Protein AF-A0A7R9GH38-F1 (afdb_monomer)

InterPro domains:
  IPR004269 Folate receptor [PTHR10517] (1-129)
  IPR018143 Folate receptor-like [PF03024] (1-129)

Nearest PDB structures (foldseek):
  4kn2-assembly1_A  TM=8.853E-01  e=1.208E-09  Homo sapiens
  5jka-assembly2_A  TM=9.021E-01  e=8.074E-08  Homo sapiens
  5f4e-assembly1_B  TM=9.006E-01  e=8.074E-08  Homo sapiens
  4kmx-assembly1_A  TM=8.023E-01  e=5.954E-08  Homo sapiens
  4km7-assembly2_B  TM=8.180E-01  e=2.416E-07  Homo sapiens

Structure (mmCIF, N/CA/C/O backbone):
data_AF-A0A7R9GH38-F1
#
_entry.id   AF-A0A7R9GH38-F1
#
loop_
_atom_site.group_PDB
_atom_site.id
_atom_site.type_symbol
_atom_site.label_atom_id
_atom_site.label_alt_id
_atom_site.label_comp_id
_atom_site.label_asym_id
_atom_site.label_entity_id
_atom_site.label_seq_id
_atom_site.pdbx_PD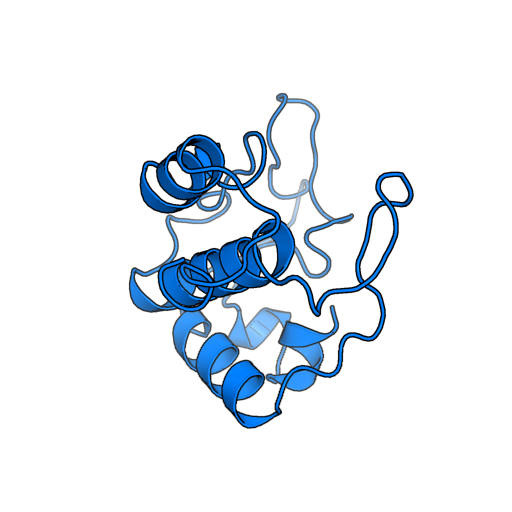B_ins_code
_atom_site.Cartn_x
_atom_site.Cartn_y
_atom_site.Cartn_z
_atom_site.occupancy
_atom_site.B_iso_or_equiv
_atom_site.auth_seq_id
_atom_site.auth_comp_id
_atom_site.auth_asym_id
_atom_site.auth_atom_id
_atom_site.pdbx_PDB_model_num
ATOM 1 N N . CYS A 1 1 ? 12.163 -2.486 -7.315 1.00 93.56 1 CYS A N 1
ATOM 2 C CA . CYS A 1 1 ? 11.589 -2.720 -8.661 1.00 93.56 1 CYS A CA 1
ATOM 3 C C . CYS A 1 1 ? 12.481 -3.566 -9.592 1.00 93.56 1 CYS A C 1
ATOM 5 O O . CYS A 1 1 ? 12.384 -3.421 -10.804 1.00 93.56 1 CYS A O 1
ATOM 7 N N . LYS A 1 2 ? 13.332 -4.480 -9.085 1.00 93.62 2 LYS A N 1
ATOM 8 C CA . LYS A 1 2 ? 14.299 -5.212 -9.937 1.00 93.62 2 LYS A CA 1
ATOM 9 C C . LYS A 1 2 ? 13.656 -6.106 -11.007 1.00 93.62 2 LYS A C 1
ATOM 11 O O . LYS A 1 2 ? 14.276 -6.330 -12.031 1.00 93.62 2 LYS A O 1
ATOM 16 N N . LEU A 1 3 ? 12.418 -6.559 -10.798 1.00 92.25 3 LEU A N 1
ATOM 17 C CA . LEU A 1 3 ? 11.681 -7.419 -11.737 1.00 92.25 3 LEU A CA 1
ATOM 18 C C . LEU A 1 3 ? 11.527 -6.830 -13.152 1.00 92.25 3 LEU A C 1
ATOM 20 O O . LEU A 1 3 ? 11.300 -7.584 -14.088 1.00 92.25 3 LEU A O 1
ATOM 24 N N . TRP A 1 4 ? 11.670 -5.511 -13.313 1.00 93.81 4 TRP A N 1
ATOM 25 C CA . TRP A 1 4 ? 11.559 -4.825 -14.605 1.00 93.81 4 TRP A CA 1
ATOM 26 C C . TRP A 1 4 ? 12.895 -4.276 -15.120 1.00 93.81 4 TRP A C 1
ATOM 28 O O . TRP A 1 4 ? 12.898 -3.507 -16.073 1.00 93.81 4 TRP A O 1
ATOM 38 N N . SER A 1 5 ? 14.038 -4.644 -14.527 1.00 92.25 5 SER A N 1
ATOM 39 C CA . SER A 1 5 ? 15.334 -4.029 -14.861 1.00 92.25 5 SER A CA 1
ATOM 40 C C . SER A 1 5 ? 15.755 -4.189 -16.323 1.00 92.25 5 SER A C 1
ATOM 42 O O . SER A 1 5 ? 16.471 -3.338 -16.835 1.00 92.25 5 SER A O 1
ATOM 44 N N . GLU A 1 6 ? 15.327 -5.261 -16.995 1.00 92.50 6 GLU A N 1
ATOM 45 C CA . GLU A 1 6 ? 15.642 -5.496 -18.412 1.00 92.50 6 GLU A CA 1
ATOM 46 C C . GLU A 1 6 ? 14.791 -4.638 -19.361 1.00 92.50 6 GLU A C 1
ATOM 48 O O . GLU A 1 6 ? 15.237 -4.290 -20.453 1.00 92.50 6 GLU A O 1
ATOM 53 N N . LYS A 1 7 ? 13.560 -4.294 -18.959 1.00 91.88 7 LYS A N 1
ATOM 54 C CA . LYS A 1 7 ? 12.612 -3.512 -19.760 1.00 91.88 7 LYS A CA 1
ATOM 55 C C . LYS A 1 7 ? 11.621 -2.798 -18.840 1.00 91.88 7 LYS A C 1
ATOM 57 O O . LYS A 1 7 ? 10.617 -3.389 -18.439 1.00 91.88 7 LYS A O 1
ATOM 62 N N . ALA A 1 8 ? 11.902 -1.531 -18.535 1.00 92.75 8 ALA A N 1
ATOM 63 C CA . ALA A 1 8 ? 11.094 -0.701 -17.643 1.00 92.75 8 ALA A CA 1
ATOM 64 C C . ALA A 1 8 ? 10.566 0.573 -18.317 1.00 92.75 8 ALA A C 1
ATOM 66 O O . ALA A 1 8 ? 11.197 1.118 -19.220 1.00 92.75 8 ALA A O 1
ATOM 67 N N . CYS A 1 9 ? 9.440 1.077 -17.809 1.00 90.56 9 CYS A N 1
ATOM 68 C CA . CYS A 1 9 ? 8.927 2.424 -18.091 1.00 90.56 9 CYS A CA 1
ATOM 69 C C . CYS A 1 9 ? 9.381 3.487 -17.070 1.00 90.56 9 CYS A C 1
ATOM 71 O O . CYS A 1 9 ? 9.226 4.678 -17.326 1.00 90.56 9 CYS A O 1
ATOM 73 N N . CYS A 1 10 ? 9.938 3.073 -15.928 1.00 89.44 10 CYS A N 1
ATOM 74 C CA . CYS A 1 10 ? 10.388 3.961 -14.854 1.00 89.44 10 CYS A CA 1
ATOM 75 C C . CYS A 1 10 ? 11.880 4.310 -14.970 1.00 89.44 10 CYS A C 1
ATOM 77 O O . CYS A 1 10 ? 12.645 3.603 -15.626 1.00 89.44 10 CYS A O 1
ATOM 79 N N . THR A 1 11 ? 12.309 5.370 -14.278 1.00 91.25 11 THR A N 1
ATOM 80 C CA . THR A 1 11 ? 13.726 5.747 -14.153 1.00 91.25 11 THR A CA 1
ATOM 81 C C . THR A 1 11 ? 14.330 5.236 -12.844 1.00 91.25 11 THR A C 1
ATOM 83 O O . THR A 1 11 ? 13.613 4.861 -11.911 1.00 91.25 11 THR A O 1
ATOM 86 N N . GLU A 1 12 ? 15.662 5.257 -12.731 1.00 92.06 12 GLU A N 1
ATOM 87 C CA . GLU A 1 12 ? 16.342 4.939 -11.469 1.00 92.06 12 GLU A CA 1
ATOM 88 C C . GLU A 1 12 ? 15.860 5.843 -10.323 1.00 92.06 12 GLU A C 1
ATOM 90 O O . GLU A 1 12 ? 15.600 5.353 -9.224 1.00 92.06 12 GLU A O 1
ATOM 95 N N . GLU A 1 13 ? 15.672 7.136 -10.587 1.00 90.25 13 GLU A N 1
ATOM 96 C CA . GLU A 1 13 ? 15.158 8.100 -9.613 1.00 90.25 13 GLU A CA 1
ATOM 97 C C . GLU A 1 13 ? 13.777 7.692 -9.088 1.00 90.25 13 GLU A C 1
ATOM 99 O O . GLU A 1 13 ? 13.590 7.606 -7.874 1.00 90.25 13 GLU A O 1
ATOM 104 N N . THR A 1 14 ? 12.848 7.317 -9.978 1.00 88.69 14 THR A N 1
ATOM 105 C CA . THR A 1 14 ? 11.539 6.778 -9.581 1.00 88.69 14 THR A CA 1
ATOM 106 C C . THR A 1 14 ? 11.696 5.570 -8.660 1.00 88.69 14 THR A C 1
ATOM 108 O O . THR A 1 14 ? 11.033 5.476 -7.628 1.00 88.69 14 THR A O 1
ATOM 111 N N . THR A 1 15 ? 12.608 4.647 -8.984 1.00 91.25 15 THR A N 1
ATOM 112 C CA . THR A 1 15 ? 12.826 3.476 -8.126 1.00 91.25 15 THR A CA 1
ATOM 113 C C . THR A 1 15 ? 13.422 3.839 -6.767 1.00 91.25 15 THR A C 1
ATOM 115 O O . THR A 1 15 ? 13.026 3.229 -5.774 1.00 91.25 15 THR A O 1
ATOM 118 N N . ARG A 1 16 ? 14.322 4.828 -6.686 1.00 91.62 16 ARG A N 1
ATOM 119 C CA . ARG A 1 16 ? 14.882 5.305 -5.412 1.00 91.62 16 ARG A CA 1
ATOM 120 C C . ARG A 1 16 ? 13.792 5.915 -4.531 1.00 91.62 16 ARG A C 1
ATOM 122 O O . ARG A 1 16 ? 13.731 5.557 -3.360 1.00 91.62 16 ARG A O 1
ATOM 129 N N . LEU A 1 17 ? 12.898 6.729 -5.101 1.00 89.50 17 LEU A N 1
ATOM 130 C CA . LEU A 1 17 ? 11.762 7.328 -4.384 1.00 89.50 17 LEU A CA 1
ATOM 131 C C . LEU A 1 17 ? 10.807 6.273 -3.804 1.00 89.50 17 LEU A C 1
ATOM 133 O O . LEU A 1 17 ? 10.421 6.3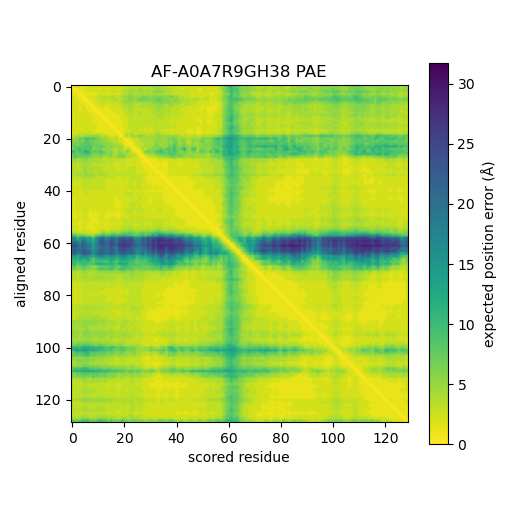66 -2.646 1.00 89.50 17 LEU A O 1
ATOM 137 N N . ILE A 1 18 ? 10.492 5.214 -4.560 1.00 90.31 18 ILE A N 1
ATOM 138 C CA . ILE A 1 18 ? 9.616 4.125 -4.079 1.00 90.31 18 ILE A CA 1
ATOM 139 C C . ILE A 1 18 ? 10.210 3.394 -2.853 1.00 90.31 18 ILE A C 1
ATOM 141 O O . ILE A 1 18 ? 9.473 2.857 -2.023 1.00 90.31 18 ILE A O 1
ATOM 145 N N . HIS A 1 19 ? 11.542 3.330 -2.729 1.00 90.69 19 HIS A N 1
ATOM 146 C CA . HIS A 1 19 ? 12.213 2.542 -1.682 1.00 90.69 19 HIS A CA 1
ATOM 147 C C . HIS A 1 19 ? 12.817 3.381 -0.551 1.00 90.69 19 HIS A C 1
ATOM 149 O O . HIS A 1 19 ? 13.256 2.780 0.429 1.00 90.69 19 HIS A O 1
ATOM 155 N N . SER A 1 20 ? 12.856 4.713 -0.659 1.00 87.56 20 SER A N 1
ATOM 156 C CA . SER A 1 20 ? 13.427 5.587 0.370 1.00 87.56 20 SER A CA 1
ATOM 157 C C . SER A 1 20 ? 12.479 5.744 1.560 1.00 87.56 20 SER A C 1
ATOM 159 O O . SER A 1 20 ? 12.700 5.148 2.612 1.00 87.56 20 SER A O 1
ATOM 161 N N . ASP A 1 21 ? 11.401 6.498 1.371 1.00 81.81 21 ASP A N 1
ATOM 162 C CA . ASP A 1 21 ? 10.418 6.849 2.392 1.00 81.81 21 ASP A CA 1
ATOM 163 C C . ASP A 1 21 ? 9.012 6.513 1.867 1.00 81.81 21 ASP A C 1
ATOM 165 O O . ASP A 1 21 ? 8.694 6.887 0.734 1.00 81.81 21 ASP A O 1
ATOM 169 N N . PRO A 1 22 ? 8.164 5.799 2.636 1.00 81.06 22 PRO A N 1
ATOM 170 C CA . PRO A 1 22 ? 6.764 5.588 2.276 1.00 81.06 22 PRO A CA 1
ATOM 171 C C . PRO A 1 22 ? 6.029 6.857 1.822 1.00 81.06 22 PRO A C 1
ATOM 173 O O . PRO A 1 22 ? 5.273 6.781 0.857 1.00 81.06 22 PRO A O 1
ATOM 176 N N . GLU A 1 23 ? 6.278 8.013 2.443 1.00 78.31 23 GLU A N 1
ATOM 177 C CA . GLU A 1 23 ? 5.618 9.275 2.068 1.00 78.31 23 GLU A CA 1
ATOM 178 C C . GLU A 1 23 ? 6.038 9.771 0.673 1.00 78.31 23 GLU A C 1
ATOM 180 O O . GLU A 1 23 ? 5.258 10.396 -0.048 1.00 78.31 23 GLU A O 1
ATOM 185 N N . LEU A 1 24 ? 7.255 9.437 0.237 1.00 75.75 24 LEU A N 1
ATOM 186 C CA . LEU A 1 24 ? 7.788 9.814 -1.076 1.00 75.75 24 LEU A CA 1
ATOM 187 C C . LEU A 1 24 ? 7.358 8.865 -2.201 1.00 75.75 24 LEU A C 1
ATOM 189 O O . LEU A 1 24 ? 7.486 9.215 -3.375 1.00 75.75 24 LEU A O 1
ATOM 193 N N . MET A 1 25 ? 6.830 7.683 -1.870 1.00 79.19 25 MET A N 1
ATOM 194 C CA . MET A 1 25 ? 6.428 6.675 -2.854 1.00 79.19 25 MET A CA 1
ATOM 195 C C . MET A 1 25 ? 5.294 7.163 -3.770 1.00 79.19 25 MET A C 1
ATOM 197 O O . MET A 1 25 ? 5.241 6.766 -4.933 1.00 79.19 25 MET A O 1
ATOM 201 N N . VAL A 1 26 ? 4.397 8.017 -3.256 1.00 77.44 26 VAL A N 1
ATOM 202 C CA . VAL A 1 26 ? 3.154 8.433 -3.937 1.00 77.44 26 VAL A CA 1
ATOM 203 C C . VAL A 1 26 ? 2.892 9.925 -3.748 1.00 77.44 26 VAL A C 1
ATOM 205 O O . VAL A 1 26 ? 1.861 10.329 -3.221 1.00 77.44 26 VAL A O 1
ATOM 208 N N . TYR A 1 27 ? 3.847 10.763 -4.150 1.00 76.88 27 TYR A N 1
ATOM 209 C CA . TYR A 1 27 ? 3.675 12.224 -4.159 1.00 76.88 27 TYR A CA 1
ATOM 210 C C . TYR A 1 27 ? 3.171 12.813 -2.822 1.00 76.88 27 TYR A C 1
ATOM 212 O O . TYR A 1 27 ? 2.305 13.684 -2.820 1.00 76.88 27 TYR A O 1
ATOM 220 N N . GLY A 1 28 ? 3.699 12.347 -1.684 1.00 80.38 28 GLY A N 1
ATOM 221 C CA . GLY A 1 28 ? 3.326 12.860 -0.359 1.00 80.38 28 GLY A CA 1
ATOM 222 C C . GLY A 1 28 ? 2.158 12.134 0.314 1.00 80.38 28 GLY A C 1
ATOM 223 O O . GLY A 1 28 ? 1.638 12.627 1.314 1.00 80.38 28 GLY A O 1
ATOM 224 N N . PHE A 1 29 ? 1.731 10.975 -0.201 1.00 88.94 29 PHE A N 1
ATOM 225 C CA . PHE A 1 29 ? 0.725 10.153 0.472 1.00 88.94 29 PHE A CA 1
ATOM 226 C C . PHE A 1 29 ? 1.247 9.605 1.808 1.00 88.94 29 PHE A C 1
ATOM 228 O O . PHE A 1 29 ? 2.226 8.865 1.879 1.00 88.94 29 PHE A O 1
ATOM 235 N N . ASN A 1 30 ? 0.534 9.912 2.880 1.00 92.00 30 ASN A N 1
ATOM 236 C CA . ASN A 1 30 ? 0.784 9.464 4.232 1.00 92.00 30 ASN A CA 1
ATOM 237 C C . ASN A 1 30 ? 0.270 8.028 4.457 1.00 92.00 30 ASN A C 1
ATOM 239 O O . ASN A 1 30 ? -0.907 7.785 4.751 1.00 92.00 30 ASN A O 1
ATOM 243 N N . PHE A 1 31 ? 1.187 7.060 4.399 1.00 93.44 31 PHE A N 1
ATOM 244 C CA . PHE A 1 31 ? 0.930 5.665 4.790 1.00 93.44 31 PHE A CA 1
ATOM 245 C C . PHE A 1 31 ? 0.818 5.462 6.308 1.00 93.44 31 PHE A C 1
ATOM 247 O O . PHE A 1 31 ? 0.491 4.369 6.753 1.00 93.44 31 PHE A O 1
ATOM 254 N N . SER A 1 32 ? 1.059 6.503 7.104 1.00 94.31 32 SER A N 1
ATOM 255 C CA . SER A 1 32 ? 0.946 6.492 8.565 1.00 94.31 32 SER A CA 1
ATOM 256 C C . SER A 1 32 ? -0.293 7.248 9.065 1.00 94.31 32 SER A C 1
ATOM 258 O O . SER A 1 32 ? -0.301 7.716 10.200 1.00 94.31 32 SER A O 1
ATOM 260 N N . HIS A 1 33 ? -1.340 7.392 8.241 1.00 94.81 33 HIS A N 1
ATOM 261 C CA . HIS A 1 33 ? -2.560 8.151 8.570 1.00 94.81 33 HIS A CA 1
ATOM 262 C C . HIS A 1 33 ? -3.274 7.669 9.846 1.00 94.81 33 HIS A C 1
ATOM 264 O O . HIS A 1 33 ? -3.842 8.492 10.554 1.00 94.81 33 HIS A O 1
ATOM 270 N N . CYS A 1 34 ? -3.194 6.373 10.168 1.00 96.88 34 CYS A N 1
ATOM 271 C CA . CYS A 1 34 ? -3.618 5.814 11.460 1.00 96.88 34 CYS A CA 1
ATOM 272 C C . CYS A 1 34 ? -2.422 5.430 12.342 1.00 96.88 34 CYS A C 1
ATOM 274 O O . CYS A 1 34 ? -2.348 5.761 13.524 1.00 96.88 34 CYS A O 1
ATOM 276 N N . LYS A 1 35 ? -1.486 4.685 11.753 1.00 95.75 35 LYS A N 1
ATOM 277 C CA . LYS A 1 35 ? -0.233 4.211 12.344 1.00 95.75 35 LYS A CA 1
ATOM 278 C C . LYS A 1 35 ? 0.687 3.799 11.190 1.00 95.75 35 LYS A C 1
ATOM 280 O O . LYS A 1 35 ? 0.158 3.393 10.155 1.00 95.75 35 LYS A O 1
ATOM 285 N N . PRO A 1 36 ? 2.023 3.851 11.333 1.00 95.88 36 PRO A N 1
ATOM 286 C CA . PRO A 1 36 ? 2.908 3.289 10.320 1.00 95.88 36 PRO A CA 1
ATOM 287 C C . PRO A 1 36 ? 2.546 1.834 10.000 1.00 95.88 36 PRO A C 1
ATOM 289 O O . PRO A 1 36 ? 2.459 1.009 10.914 1.00 95.88 36 PRO A O 1
ATOM 292 N N . LEU A 1 37 ? 2.344 1.534 8.713 1.00 96.12 37 LEU A N 1
ATOM 293 C CA . LEU A 1 37 ? 2.075 0.174 8.244 1.00 96.12 37 LEU A CA 1
ATOM 294 C C . LEU A 1 37 ? 3.217 -0.773 8.617 1.00 96.12 37 LEU A C 1
ATOM 296 O O . LEU A 1 37 ? 4.395 -0.395 8.624 1.00 96.12 37 LEU A O 1
ATOM 300 N N . SER A 1 38 ? 2.879 -2.038 8.862 1.00 97.75 38 SER A N 1
ATOM 301 C CA . SER A 1 38 ? 3.877 -3.064 9.119 1.00 97.75 38 SER A CA 1
ATOM 302 C C . SER A 1 38 ? 4.851 -3.208 7.938 1.00 97.75 38 SER A C 1
ATOM 304 O O . SER A 1 38 ? 4.487 -3.002 6.770 1.00 97.75 38 SER A O 1
ATOM 306 N N . PRO A 1 39 ? 6.094 -3.667 8.189 1.00 96.38 39 PRO A N 1
ATOM 307 C CA . PRO A 1 39 ? 7.045 -3.945 7.119 1.00 96.38 39 PRO A CA 1
ATOM 308 C C . PRO A 1 39 ? 6.527 -4.954 6.091 1.00 96.38 39 PRO A C 1
ATOM 310 O O . PRO A 1 39 ? 7.008 -4.956 4.962 1.00 96.38 39 PRO A O 1
ATOM 313 N N . GLN A 1 40 ? 5.603 -5.844 6.472 1.00 97.50 40 GLN A N 1
ATOM 314 C CA . GLN A 1 40 ? 5.032 -6.830 5.555 1.00 97.50 40 GLN A CA 1
ATOM 315 C C . GLN A 1 40 ? 4.034 -6.172 4.610 1.00 97.50 40 GLN A C 1
ATOM 317 O O . GLN A 1 40 ? 4.165 -6.333 3.400 1.00 97.50 40 GLN A O 1
ATOM 322 N N . CYS A 1 41 ? 3.124 -5.362 5.146 1.00 97.56 41 CYS A N 1
ATOM 323 C CA . CYS A 1 41 ? 2.127 -4.649 4.364 1.00 97.56 41 CYS A CA 1
ATOM 324 C C . CYS A 1 41 ? 2.746 -3.638 3.389 1.00 97.56 41 CYS A C 1
ATOM 326 O O . CYS A 1 41 ? 2.494 -3.702 2.185 1.00 97.56 41 CYS A O 1
ATOM 328 N N . ILE A 1 42 ? 3.641 -2.759 3.863 1.00 95.31 42 ILE A N 1
ATOM 329 C CA . ILE A 1 42 ? 4.221 -1.701 3.013 1.00 95.31 42 ILE A CA 1
ATOM 330 C C . ILE A 1 42 ? 5.045 -2.258 1.841 1.00 95.31 42 ILE A C 1
ATOM 332 O O . ILE A 1 42 ? 5.175 -1.615 0.800 1.00 95.31 42 ILE A O 1
ATOM 336 N N . ARG A 1 43 ? 5.593 -3.476 1.964 1.00 95.31 43 ARG A N 1
ATOM 337 C CA . ARG A 1 43 ? 6.289 -4.140 0.850 1.00 95.31 43 ARG A CA 1
ATOM 338 C C . ARG A 1 43 ? 5.361 -4.444 -0.320 1.00 95.31 43 ARG A C 1
ATOM 340 O O . ARG A 1 43 ? 5.814 -4.345 -1.457 1.00 95.31 43 ARG A O 1
ATOM 347 N N . HIS A 1 44 ? 4.101 -4.789 -0.063 1.00 95.88 44 HIS A N 1
ATOM 348 C CA . HIS A 1 44 ? 3.135 -5.042 -1.129 1.00 95.88 44 HIS A CA 1
ATOM 349 C C . HIS A 1 44 ? 2.748 -3.753 -1.854 1.00 95.88 44 HIS A C 1
ATOM 351 O O . HIS A 1 44 ? 2.806 -3.733 -3.080 1.00 95.88 44 HIS A O 1
ATOM 357 N N . PHE A 1 45 ? 2.502 -2.660 -1.123 1.00 93.44 45 PHE A N 1
ATOM 358 C CA . PHE A 1 45 ? 2.304 -1.343 -1.739 1.00 93.44 45 PHE A CA 1
ATOM 359 C C . PHE A 1 45 ? 3.511 -0.945 -2.602 1.00 93.44 45 PHE A C 1
ATOM 361 O O . PHE A 1 45 ? 3.354 -0.604 -3.767 1.00 93.44 45 PHE A O 1
ATOM 368 N N . ARG A 1 46 ? 4.749 -1.092 -2.106 1.00 93.44 46 ARG A N 1
ATOM 369 C CA . ARG A 1 46 ? 5.955 -0.833 -2.923 1.00 93.44 46 ARG A CA 1
ATOM 370 C C . ARG A 1 46 ? 6.012 -1.674 -4.194 1.00 93.44 46 ARG A C 1
ATOM 372 O O . ARG A 1 46 ? 6.433 -1.185 -5.240 1.00 93.44 46 ARG A O 1
ATOM 379 N N . GLN A 1 47 ? 5.629 -2.943 -4.103 1.00 92.75 47 GLN A N 1
ATOM 380 C CA . GLN A 1 47 ? 5.615 -3.848 -5.245 1.00 92.75 47 GLN A CA 1
ATOM 381 C C . GLN A 1 47 ? 4.563 -3.428 -6.281 1.00 92.75 47 GLN A C 1
ATOM 383 O O . GLN A 1 47 ? 4.864 -3.436 -7.475 1.00 92.75 47 GLN A O 1
ATOM 388 N N . GLU A 1 48 ? 3.379 -3.011 -5.834 1.00 90.06 48 GLU A N 1
ATOM 389 C CA . GLU A 1 48 ? 2.343 -2.430 -6.687 1.00 90.06 48 GLU A CA 1
ATOM 390 C C . GLU A 1 48 ? 2.831 -1.138 -7.356 1.00 90.06 48 GLU A C 1
ATOM 392 O O . GLU A 1 48 ? 2.749 -1.018 -8.576 1.00 90.06 48 GLU A O 1
ATOM 397 N N . PHE A 1 49 ? 3.437 -0.216 -6.604 1.00 88.75 49 PHE A N 1
ATOM 398 C CA . PHE A 1 49 ? 3.999 1.018 -7.162 1.00 88.75 49 PHE A CA 1
ATOM 399 C C . PHE A 1 49 ? 5.095 0.748 -8.190 1.00 88.75 49 PHE A C 1
ATOM 401 O O . PHE A 1 49 ? 5.148 1.398 -9.233 1.00 88.75 49 PHE A O 1
ATOM 408 N N . CYS A 1 50 ? 5.947 -0.249 -7.952 1.00 90.81 50 CYS A N 1
ATOM 409 C CA . CYS A 1 50 ? 6.900 -0.688 -8.960 1.00 90.81 50 CYS A CA 1
ATOM 410 C C . CYS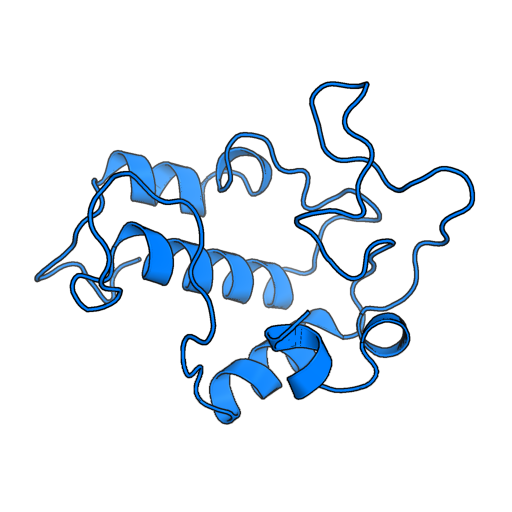 A 1 50 ? 6.215 -1.262 -10.206 1.00 90.81 50 CYS A C 1
ATOM 412 O O . CYS A 1 50 ? 6.672 -0.983 -11.311 1.00 90.81 50 CYS A O 1
ATOM 414 N N . PHE A 1 51 ? 5.149 -2.054 -10.056 1.00 90.06 51 PHE A N 1
ATOM 415 C CA . PHE A 1 51 ? 4.385 -2.555 -11.199 1.00 90.06 51 PHE A CA 1
ATOM 416 C C . PHE A 1 51 ? 3.782 -1.392 -11.991 1.00 90.06 51 PHE A C 1
ATOM 418 O O . PHE A 1 51 ? 3.979 -1.329 -13.201 1.00 90.06 51 PHE A O 1
ATOM 425 N N . PHE A 1 52 ? 3.148 -0.440 -11.305 1.00 84.62 52 PHE A N 1
ATOM 426 C CA . PHE A 1 52 ? 2.550 0.748 -11.908 1.00 84.62 52 PHE A CA 1
ATOM 427 C C . PHE A 1 52 ? 3.577 1.578 -12.681 1.00 84.62 52 PHE A C 1
ATOM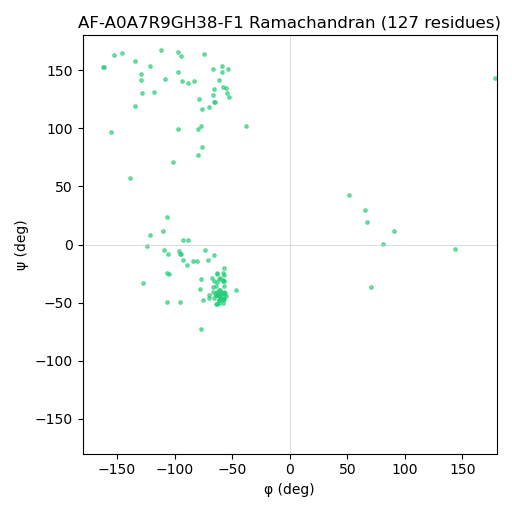 429 O O . PHE A 1 52 ? 3.356 1.934 -13.835 1.00 84.62 52 PHE A O 1
ATOM 436 N N . ALA A 1 53 ? 4.707 1.889 -12.046 1.00 86.69 53 ALA A N 1
ATOM 437 C CA . ALA A 1 53 ? 5.696 2.790 -12.617 1.00 86.69 53 ALA A CA 1
ATOM 438 C C . ALA A 1 53 ? 6.562 2.115 -13.687 1.00 86.69 53 ALA A C 1
ATOM 440 O O . ALA A 1 53 ? 6.952 2.753 -14.663 1.00 86.69 53 ALA A O 1
ATOM 441 N N . CYS A 1 54 ? 6.925 0.845 -13.487 1.00 90.62 54 CYS A N 1
ATOM 442 C CA . CYS A 1 54 ? 7.976 0.200 -14.266 1.00 90.62 54 CYS A CA 1
ATOM 443 C C . CYS A 1 54 ? 7.463 -0.810 -15.292 1.00 90.62 54 CYS A C 1
ATOM 445 O O . CYS A 1 54 ? 8.183 -1.062 -16.253 1.00 90.62 54 CYS A O 1
ATOM 447 N N . SER A 1 55 ? 6.279 -1.405 -15.123 1.00 89.94 55 SER A N 1
ATOM 448 C CA . SER A 1 55 ? 5.834 -2.485 -16.008 1.00 89.94 55 SER A CA 1
ATOM 449 C C . SER A 1 55 ? 5.497 -1.973 -17.413 1.00 89.94 55 SER A C 1
ATOM 451 O O . SER A 1 55 ? 4.529 -1.233 -17.567 1.00 89.94 55 SER A O 1
ATOM 453 N N . PRO A 1 56 ? 6.191 -2.435 -18.472 1.00 87.56 56 PRO A N 1
ATOM 454 C CA . PRO A 1 56 ? 5.848 -2.074 -19.849 1.00 87.56 56 PRO A CA 1
ATOM 455 C C . PRO A 1 56 ? 4.540 -2.726 -20.321 1.00 87.56 56 PRO A C 1
ATOM 457 O O . PRO A 1 56 ? 3.999 -2.348 -21.357 1.00 87.56 56 PRO A O 1
ATOM 460 N N . ASN A 1 57 ? 4.047 -3.719 -19.572 1.00 83.69 57 ASN A N 1
ATOM 461 C CA . ASN A 1 57 ? 2.813 -4.449 -19.858 1.00 83.69 57 ASN A CA 1
ATOM 462 C C . ASN A 1 57 ? 1.608 -3.880 -19.097 1.00 83.69 57 ASN A C 1
ATOM 464 O O . ASN A 1 57 ? 0.479 -4.290 -19.352 1.00 83.69 57 ASN A O 1
ATOM 468 N N . ALA A 1 58 ? 1.827 -2.948 -18.166 1.00 73.94 58 ALA A N 1
ATOM 469 C CA . ALA A 1 58 ? 0.752 -2.184 -17.554 1.00 73.94 58 ALA A CA 1
ATOM 470 C C . ALA A 1 58 ? 0.353 -1.066 -18.536 1.00 73.94 58 ALA A C 1
ATOM 472 O O . ALA A 1 58 ? 0.794 0.074 -18.441 1.00 73.94 58 ALA A O 1
ATOM 473 N N . SER A 1 59 ? -0.392 -1.414 -19.585 1.00 53.16 59 SER A N 1
ATOM 474 C CA . SER A 1 59 ? -0.680 -0.497 -20.692 1.00 53.16 59 SER A CA 1
ATOM 475 C C . SER A 1 59 ? -1.741 0.557 -20.337 1.00 53.16 59 SER A C 1
ATOM 477 O O . SER A 1 59 ? -2.903 0.193 -20.176 1.00 53.16 59 SER A O 1
ATOM 479 N N . TYR A 1 60 ? -1.382 1.850 -20.340 1.00 52.41 60 TYR A N 1
ATOM 480 C CA . TYR A 1 60 ? -2.142 2.918 -21.027 1.00 52.41 60 TYR A CA 1
ATOM 481 C C . TYR A 1 60 ? -1.263 4.176 -21.256 1.00 52.41 60 TYR A C 1
ATOM 483 O O . TYR A 1 60 ? -0.306 4.381 -20.508 1.00 52.41 60 TYR A O 1
ATOM 491 N N . PRO A 1 61 ? -1.526 5.010 -22.289 1.00 42.56 61 PRO A N 1
ATOM 492 C CA . PRO A 1 61 ? -0.711 6.166 -22.639 1.00 42.56 61 PRO A CA 1
ATOM 493 C C . PRO A 1 61 ? -0.676 7.175 -21.498 1.00 42.56 61 PRO A C 1
ATOM 495 O O . PRO A 1 61 ? -1.693 7.444 -20.856 1.00 42.56 61 PRO A O 1
ATOM 498 N N . LEU A 1 62 ? 0.502 7.767 -21.320 1.00 41.81 62 LEU A N 1
ATOM 499 C CA . LEU A 1 62 ? 0.748 8.979 -20.547 1.00 41.81 62 LEU A CA 1
ATOM 500 C C . LEU A 1 62 ? -0.411 9.977 -20.749 1.00 41.81 62 LEU A C 1
ATOM 502 O O . LEU A 1 62 ? -0.498 10.613 -21.797 1.00 41.81 62 LEU A O 1
ATOM 506 N N . GLY A 1 63 ? -1.325 10.083 -19.775 1.00 47.75 63 GLY A N 1
ATOM 507 C CA . GLY A 1 63 ? -2.333 11.150 -19.765 1.00 47.75 63 GLY A CA 1
ATOM 508 C C . GLY A 1 63 ? -3.745 10.845 -19.253 1.00 47.75 63 GLY A C 1
ATOM 509 O O . GLY A 1 63 ? -4.534 11.784 -19.196 1.00 47.75 63 GLY A O 1
ATOM 510 N N . ARG A 1 64 ? -4.125 9.610 -18.875 1.00 48.59 64 ARG A N 1
ATOM 511 C CA . ARG A 1 64 ? -5.406 9.367 -18.160 1.00 48.59 64 ARG A CA 1
ATOM 512 C C . ARG A 1 64 ? -5.220 8.419 -16.973 1.00 48.59 64 ARG A C 1
ATOM 514 O O . ARG A 1 64 ? -4.758 7.295 -17.116 1.00 48.59 64 ARG A O 1
ATOM 521 N N . HIS A 1 65 ? -5.528 8.946 -15.791 1.00 59.09 65 HIS A N 1
ATOM 522 C CA . HIS A 1 65 ? -4.853 8.656 -14.524 1.00 59.09 65 HIS A CA 1
ATOM 523 C C . HIS A 1 65 ? -5.606 7.670 -13.624 1.00 59.09 65 HIS A C 1
ATOM 525 O O . HIS A 1 65 ? -6.155 8.096 -12.606 1.00 59.09 65 HIS A O 1
ATOM 531 N N . ARG A 1 66 ? -5.655 6.384 -13.999 1.00 62.09 66 ARG A N 1
ATOM 532 C CA . ARG A 1 66 ? -5.905 5.245 -13.088 1.00 62.09 66 ARG A CA 1
ATOM 533 C C . ARG A 1 66 ? -5.933 3.926 -13.860 1.00 62.09 66 ARG A C 1
ATOM 535 O O . ARG A 1 66 ? -6.463 3.864 -14.968 1.00 62.09 66 ARG A O 1
ATOM 542 N N . PHE A 1 67 ? -5.407 2.868 -13.251 1.00 66.00 67 PHE A N 1
ATOM 543 C CA . PHE A 1 67 ? -5.693 1.511 -13.699 1.00 66.00 67 PHE A CA 1
ATOM 544 C C . PHE A 1 67 ? -7.067 1.101 -13.175 1.00 66.00 67 PHE A C 1
ATOM 546 O O . PHE A 1 67 ? -7.321 1.163 -11.977 1.00 66.00 67 PHE A O 1
ATOM 553 N N . HIS A 1 68 ? -7.949 0.681 -14.075 1.00 66.38 68 HIS A N 1
ATOM 554 C CA . HIS A 1 68 ? -9.248 0.120 -13.725 1.00 66.38 68 HIS A CA 1
ATOM 555 C C . HIS A 1 68 ? -9.314 -1.320 -14.222 1.00 66.38 68 HIS A C 1
ATOM 557 O O . HIS A 1 68 ? -8.984 -1.587 -15.376 1.00 66.38 68 HIS A O 1
ATOM 563 N N . GLY A 1 69 ? -9.740 -2.240 -13.353 1.00 70.44 69 GLY A N 1
ATOM 564 C CA . GLY A 1 69 ? -9.941 -3.642 -13.722 1.00 70.44 69 GLY A CA 1
ATOM 565 C C . GLY A 1 69 ? -8.660 -4.388 -14.106 1.00 70.44 69 GLY A C 1
ATOM 566 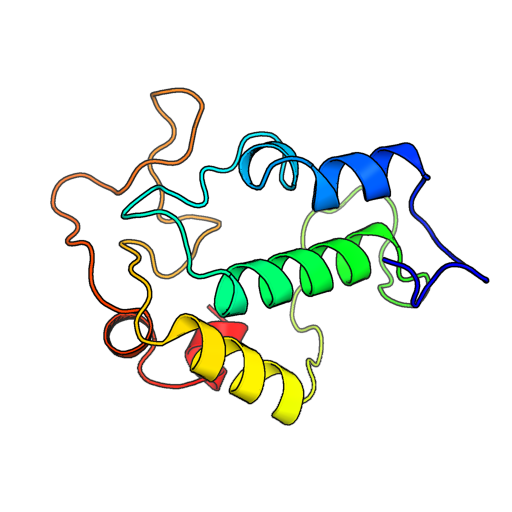O O . GLY A 1 69 ? -8.722 -5.300 -14.928 1.00 70.44 69 GLY A O 1
ATOM 567 N N . VAL A 1 70 ? -7.502 -4.014 -13.545 1.00 79.50 70 VAL A N 1
ATOM 568 C CA . VAL A 1 70 ? -6.270 -4.795 -13.734 1.00 79.50 70 VAL A CA 1
ATOM 569 C C . VAL A 1 70 ? -6.458 -6.162 -13.072 1.00 79.50 70 VAL A C 1
ATOM 571 O O . VAL A 1 70 ? -6.742 -6.215 -11.874 1.00 79.50 70 VAL A O 1
ATOM 574 N N . PRO A 1 71 ? -6.309 -7.271 -13.818 1.00 83.44 71 PRO A N 1
ATOM 575 C CA . PRO A 1 71 ? -6.526 -8.603 -13.277 1.00 83.44 71 PRO A CA 1
ATOM 576 C C . PRO A 1 71 ? -5.334 -9.017 -12.408 1.00 83.44 71 PRO A C 1
ATOM 578 O O . PRO A 1 71 ? -4.419 -9.703 -12.864 1.00 83.44 71 PRO A O 1
ATOM 581 N N . LEU A 1 72 ? -5.336 -8.590 -11.144 1.00 89.44 72 LEU A N 1
ATOM 582 C CA . LEU A 1 72 ? -4.383 -9.067 -10.148 1.00 89.44 72 LEU A CA 1
ATOM 583 C C . LEU A 1 72 ? -4.625 -10.558 -9.886 1.00 89.44 72 LEU A C 1
ATOM 585 O O . LEU A 1 72 ? -5.759 -10.997 -9.679 1.00 89.44 72 LEU A O 1
ATOM 589 N N . CYS A 1 73 ? -3.555 -11.350 -9.861 1.00 94.00 73 CYS A N 1
ATOM 590 C CA . CYS A 1 73 ? -3.660 -12.760 -9.517 1.00 94.00 73 CYS A CA 1
ATOM 591 C C . CYS A 1 73 ? -4.274 -12.918 -8.118 1.00 94.00 73 CYS A C 1
ATOM 593 O O . CYS A 1 73 ? -3.857 -12.272 -7.155 1.00 94.00 73 CYS A O 1
ATOM 595 N N . ALA A 1 74 ? -5.224 -13.845 -7.971 1.00 95.38 74 ALA A N 1
ATOM 596 C CA . ALA A 1 74 ? -5.910 -14.064 -6.696 1.00 95.38 74 ALA A CA 1
ATOM 597 C C . ALA A 1 74 ? -4.947 -14.411 -5.542 1.00 95.38 74 ALA A C 1
ATOM 599 O O . ALA A 1 74 ? -5.226 -14.085 -4.389 1.00 95.38 74 ALA A O 1
ATOM 600 N N . GLY A 1 75 ? -3.822 -15.073 -5.840 1.00 97.38 75 GLY A N 1
ATOM 601 C CA . GLY A 1 75 ? -2.769 -15.363 -4.864 1.00 97.38 75 GLY A CA 1
ATOM 602 C C . GLY A 1 75 ? -2.077 -14.101 -4.346 1.00 97.38 75 GLY A C 1
ATOM 603 O O . GLY A 1 75 ? -1.951 -13.944 -3.134 1.00 97.38 75 GLY A O 1
ATOM 604 N N . ASP A 1 76 ? -1.718 -13.180 -5.242 1.00 96.25 76 ASP A N 1
ATOM 605 C CA . ASP A 1 76 ? -1.067 -11.913 -4.887 1.00 96.25 76 ASP A CA 1
ATOM 606 C C . ASP A 1 76 ? -1.995 -11.037 -4.041 1.00 96.25 76 ASP A C 1
ATOM 608 O O . ASP A 1 76 ? -1.589 -10.516 -3.002 1.00 96.25 76 ASP A O 1
ATOM 612 N N . CYS A 1 77 ? -3.270 -10.960 -4.429 1.00 96.94 77 CYS A N 1
ATOM 613 C CA . CYS A 1 77 ? -4.289 -10.230 -3.683 1.00 96.94 77 CYS A CA 1
ATOM 614 C C . CYS A 1 77 ? -4.484 -10.783 -2.256 1.00 96.94 77 CYS A C 1
ATOM 616 O O . CYS A 1 77 ? -4.499 -10.037 -1.275 1.00 96.94 77 CYS A O 1
ATOM 618 N N . LYS A 1 78 ? -4.573 -12.113 -2.111 1.00 98.38 78 LYS A N 1
ATOM 619 C CA . LYS A 1 78 ? -4.682 -12.765 -0.795 1.00 98.38 78 LYS A CA 1
ATOM 620 C C . LYS A 1 78 ? -3.439 -12.546 0.061 1.00 98.38 78 LYS A C 1
ATOM 622 O O . LYS A 1 78 ? -3.580 -12.297 1.255 1.00 98.38 78 LYS A O 1
ATOM 627 N N . ALA A 1 79 ? -2.249 -12.644 -0.530 1.00 98.44 79 ALA A N 1
ATOM 628 C CA . ALA A 1 79 ? -0.993 -12.426 0.179 1.00 98.44 79 ALA A CA 1
ATOM 629 C C . ALA A 1 79 ? -0.899 -10.991 0.710 1.00 98.44 79 ALA A C 1
ATOM 631 O O . ALA A 1 79 ? -0.554 -10.792 1.874 1.00 98.44 79 ALA A O 1
ATOM 632 N N . TRP A 1 80 ? -1.284 -10.012 -0.110 1.00 98.19 80 TRP A N 1
ATOM 633 C CA . TRP A 1 80 ? -1.301 -8.612 0.289 1.00 98.19 80 TRP A CA 1
ATOM 634 C C . TRP A 1 80 ? -2.299 -8.353 1.423 1.00 98.19 80 TRP A C 1
ATOM 636 O O . TRP A 1 80 ? -1.908 -7.846 2.475 1.00 98.19 80 TRP A O 1
ATOM 646 N N . PHE A 1 81 ? -3.552 -8.791 1.276 1.00 98.44 81 PHE A N 1
ATOM 647 C CA . PHE A 1 81 ? -4.554 -8.644 2.334 1.00 98.44 81 PHE A CA 1
ATOM 648 C C . PHE A 1 81 ? -4.121 -9.317 3.645 1.00 98.44 81 PHE A C 1
ATOM 650 O O . PHE A 1 81 ? -4.262 -8.741 4.720 1.00 98.44 81 PHE A O 1
ATOM 657 N N . HIS A 1 82 ? -3.540 -10.517 3.567 1.00 98.50 82 HIS A N 1
ATOM 658 C CA . HIS A 1 82 ? -3.013 -11.212 4.738 1.00 98.50 82 HIS A CA 1
ATOM 659 C C . HIS A 1 82 ? -1.887 -10.419 5.418 1.00 98.50 82 HIS A C 1
ATOM 661 O O . HIS A 1 82 ? -1.876 -10.305 6.641 1.00 98.50 82 HIS A O 1
ATOM 667 N N . ALA A 1 83 ? -0.958 -9.854 4.642 1.00 98.56 83 ALA A N 1
ATOM 668 C CA . ALA A 1 83 ? 0.160 -9.073 5.166 1.00 98.56 83 ALA A CA 1
ATOM 669 C C . ALA A 1 83 ? -0.277 -7.770 5.856 1.00 98.56 83 ALA A C 1
ATOM 671 O O . ALA A 1 83 ? 0.392 -7.343 6.794 1.00 98.56 83 ALA A O 1
ATOM 672 N N . CYS A 1 84 ? -1.376 -7.157 5.405 1.00 98.44 84 CYS A N 1
ATOM 673 C CA . CYS A 1 84 ? -1.919 -5.913 5.960 1.00 98.44 84 CYS A CA 1
ATOM 674 C C . CYS A 1 84 ? -3.015 -6.117 7.008 1.00 98.44 84 CYS A C 1
ATOM 676 O O . CYS A 1 84 ? -3.447 -5.148 7.616 1.00 98.44 84 CYS A O 1
ATOM 678 N N . GLY A 1 85 ? -3.500 -7.342 7.223 1.00 98.19 85 GLY A N 1
ATOM 679 C CA . GLY A 1 85 ? -4.773 -7.568 7.911 1.00 98.19 85 GLY A CA 1
ATOM 680 C C . GLY A 1 85 ? -4.888 -6.984 9.326 1.00 98.19 85 GLY A C 1
ATOM 681 O O . GLY A 1 85 ? -5.985 -6.591 9.710 1.00 98.19 85 GLY A O 1
ATOM 682 N N . GLU A 1 86 ? -3.779 -6.914 10.068 1.00 98.44 86 GLU A N 1
ATOM 683 C CA . GLU A 1 86 ? -3.701 -6.343 11.428 1.00 98.44 86 GLU A CA 1
ATOM 684 C C . GLU A 1 86 ? -3.238 -4.875 11.455 1.00 98.44 86 GLU A C 1
ATOM 686 O O . GLU A 1 86 ? -3.196 -4.257 12.519 1.00 98.44 86 GLU A O 1
ATOM 691 N N . ASP A 1 87 ? -2.857 -4.315 10.305 1.00 98.56 87 ASP A N 1
ATOM 692 C CA . ASP A 1 87 ? -2.569 -2.888 10.191 1.00 98.56 87 ASP A CA 1
ATOM 693 C C . ASP A 1 87 ? -3.879 -2.088 10.199 1.00 98.56 87 ASP A C 1
ATOM 695 O O . ASP A 1 87 ? -4.969 -2.641 10.023 1.00 98.56 87 ASP A O 1
ATOM 699 N N . LEU A 1 88 ? -3.774 -0.779 10.441 1.00 98.38 88 LEU A N 1
ATOM 700 C CA . LEU A 1 88 ? -4.926 0.097 10.648 1.00 98.38 88 LEU A CA 1
ATOM 701 C C . LEU A 1 88 ? -5.158 1.029 9.462 1.00 98.38 88 LEU A C 1
ATOM 703 O O . LEU A 1 88 ? -4.211 1.578 8.900 1.00 98.38 88 LEU A O 1
ATOM 707 N N . THR A 1 89 ? -6.426 1.265 9.146 1.00 98.12 89 THR A N 1
ATOM 708 C CA . THR A 1 89 ? -6.869 2.306 8.219 1.00 98.12 89 THR A CA 1
ATOM 709 C C . THR A 1 89 ? -8.211 2.884 8.663 1.00 98.12 89 THR A C 1
ATOM 711 O O . THR A 1 89 ? -8.905 2.315 9.501 1.00 98.12 89 THR A O 1
ATOM 714 N N . CYS A 1 90 ? -8.565 4.027 8.096 1.00 97.81 90 CYS A N 1
ATOM 715 C CA . CYS A 1 90 ? -9.806 4.759 8.351 1.00 97.81 90 CYS A CA 1
ATOM 716 C C . CYS A 1 90 ? -10.609 5.010 7.063 1.00 97.81 90 CYS A C 1
ATOM 718 O O . CYS A 1 90 ? -11.685 5.596 7.110 1.00 97.81 90 CYS A O 1
ATOM 720 N N . ALA A 1 91 ? -10.083 4.580 5.912 1.00 96.50 91 ALA A N 1
ATOM 721 C CA . ALA A 1 91 ? -10.632 4.837 4.587 1.00 96.50 91 ALA A CA 1
ATOM 722 C C . ALA A 1 91 ? -10.764 3.525 3.809 1.00 96.50 91 ALA A C 1
ATOM 724 O O . ALA A 1 91 ? -9.883 2.662 3.896 1.00 96.50 91 ALA A O 1
ATOM 725 N N . LYS A 1 92 ? -11.846 3.386 3.034 1.00 94.38 92 LYS A N 1
ATOM 726 C CA . LYS A 1 92 ? -12.099 2.193 2.220 1.00 94.38 92 LYS A CA 1
ATOM 727 C C . LYS A 1 92 ? -11.606 2.385 0.792 1.00 94.38 92 LYS A C 1
ATOM 729 O O . LYS A 1 92 ? -10.859 1.551 0.298 1.00 94.38 92 LYS A O 1
ATOM 734 N N . ASP A 1 93 ? -11.973 3.497 0.167 1.00 92.81 93 ASP A N 1
ATOM 735 C CA . AS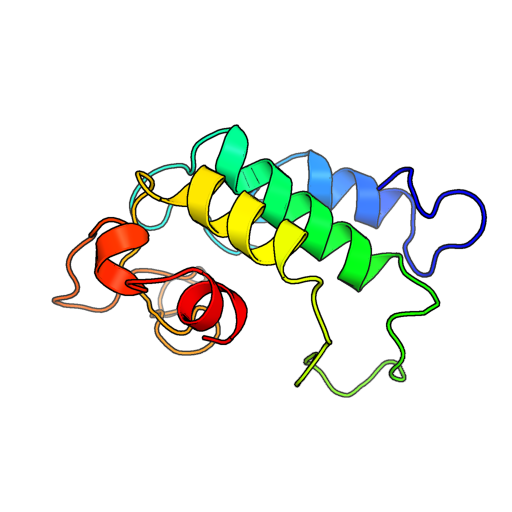P A 1 93 ? -11.436 3.952 -1.114 1.00 92.81 93 ASP A CA 1
ATOM 736 C C . ASP A 1 93 ? -10.333 4.984 -0.837 1.00 92.81 93 ASP A C 1
ATOM 738 O O . ASP A 1 93 ? -10.588 6.164 -0.585 1.00 92.81 93 ASP A O 1
ATOM 742 N N . TRP A 1 94 ? -9.074 4.543 -0.885 1.00 91.69 94 TRP A N 1
ATOM 743 C CA . TRP A 1 94 ? -7.918 5.405 -0.605 1.00 91.69 94 TRP A CA 1
ATOM 744 C C . TRP A 1 94 ? -7.714 6.527 -1.640 1.00 91.69 94 TRP A C 1
ATOM 746 O O . TRP A 1 94 ? -6.907 7.427 -1.406 1.00 91.69 94 TRP A O 1
ATOM 756 N N . PHE A 1 95 ? -8.443 6.520 -2.763 1.00 86.19 95 PHE A N 1
ATOM 757 C CA . PHE A 1 95 ? -8.427 7.614 -3.736 1.00 86.19 95 PHE A CA 1
ATOM 758 C C . PHE A 1 95 ? -9.466 8.701 -3.449 1.00 86.19 95 PHE A C 1
ATOM 760 O O . PHE A 1 95 ? -9.360 9.781 -4.036 1.00 86.19 95 PHE A O 1
ATOM 767 N N . LYS A 1 96 ? -10.487 8.425 -2.628 1.00 89.88 96 LYS A N 1
ATOM 768 C CA . LYS A 1 96 ? -11.631 9.332 -2.434 1.00 89.88 96 LYS A CA 1
ATOM 769 C C . LYS A 1 96 ? -11.925 9.675 -0.983 1.00 89.88 96 LYS A C 1
ATOM 771 O O . LYS A 1 96 ? -12.370 10.786 -0.725 1.00 89.88 96 LYS A O 1
ATOM 776 N N . ASP A 1 97 ? -11.683 8.749 -0.068 1.00 94.69 97 ASP A N 1
ATOM 777 C CA . ASP A 1 97 ? -12.230 8.823 1.285 1.00 94.69 97 ASP A CA 1
ATOM 778 C C . ASP A 1 97 ? -11.342 9.608 2.260 1.00 94.69 97 ASP A C 1
ATOM 780 O O . ASP A 1 97 ? -11.655 9.644 3.437 1.00 94.69 97 ASP A O 1
ATOM 784 N N . PHE A 1 98 ? -10.228 10.206 1.831 1.00 95.00 98 PHE A N 1
ATOM 785 C CA . PHE A 1 98 ? -9.373 11.012 2.713 1.00 95.00 98 PHE A CA 1
ATOM 786 C C . PHE A 1 98 ? -9.657 12.512 2.600 1.00 95.00 98 PHE A C 1
ATOM 788 O O . PHE A 1 98 ? -9.912 13.018 1.506 1.00 95.00 98 PHE A O 1
ATOM 795 N N . ASP A 1 99 ? -9.467 13.227 3.709 1.00 94.25 99 ASP A N 1
ATOM 796 C CA . ASP A 1 99 ? -9.431 14.689 3.748 1.00 94.25 99 ASP A CA 1
ATOM 797 C C . ASP A 1 99 ? -8.027 15.199 3.376 1.00 94.25 99 ASP A C 1
ATOM 799 O O . ASP A 1 99 ? -7.013 14.626 3.788 1.00 94.25 99 ASP A O 1
ATOM 803 N N . TRP A 1 100 ? -7.955 16.295 2.611 1.00 91.00 100 TRP A N 1
ATOM 804 C CA . TRP A 1 100 ? -6.700 16.828 2.048 1.00 91.00 100 TRP A CA 1
ATOM 805 C C . TRP A 1 100 ? -6.377 18.272 2.457 1.00 91.00 100 TRP A C 1
ATOM 807 O O . TRP A 1 100 ? -5.401 18.843 1.970 1.00 91.00 100 TRP A O 1
ATOM 817 N N . ASP A 1 101 ? -7.136 18.859 3.385 1.00 86.31 101 ASP A N 1
ATOM 818 C CA . ASP A 1 101 ? -7.015 20.275 3.777 1.00 86.31 101 ASP A CA 1
ATOM 819 C C . ASP A 1 101 ? -5.614 20.666 4.283 1.00 86.31 101 ASP A C 1
ATOM 821 O O . ASP A 1 101 ? -5.205 21.822 4.193 1.00 86.31 101 ASP A O 1
ATOM 825 N N . SER A 1 102 ? -4.849 19.694 4.791 1.00 83.06 102 SER A N 1
ATOM 826 C CA . SER A 1 102 ? -3.488 19.890 5.312 1.00 83.06 102 SER A CA 1
ATOM 827 C C . SER A 1 102 ? -2.367 19.657 4.286 1.00 83.06 102 SER A C 1
ATOM 829 O O . SER A 1 102 ? -1.191 19.708 4.646 1.00 83.06 102 SER A O 1
ATOM 831 N N . GLY A 1 103 ? -2.705 19.377 3.021 1.00 84.62 103 GLY A N 1
ATOM 832 C CA . GLY A 1 103 ? -1.743 19.046 1.958 1.00 84.62 103 GLY A CA 1
ATOM 833 C C . GLY A 1 103 ? -1.261 17.589 1.954 1.00 84.62 103 GLY A C 1
ATOM 834 O O . GLY A 1 103 ? -0.477 17.209 1.089 1.00 84.62 103 GLY A O 1
ATOM 835 N N . LYS A 1 104 ? -1.747 16.766 2.886 1.00 88.62 104 LYS A N 1
ATOM 836 C CA . LYS A 1 104 ? -1.568 15.309 2.940 1.00 88.62 104 LYS A CA 1
ATOM 837 C C . LYS A 1 104 ? -2.904 14.647 3.255 1.00 88.62 104 LYS A C 1
ATOM 839 O O . LYS A 1 104 ? -3.768 15.290 3.850 1.00 88.62 104 LYS A O 1
ATOM 844 N N . ASN A 1 105 ? -3.050 13.373 2.906 1.00 93.44 105 ASN A N 1
ATOM 845 C CA . ASN A 1 105 ? -4.239 12.606 3.257 1.00 93.44 105 ASN A CA 1
ATOM 846 C C . ASN A 1 105 ? -4.329 12.402 4.775 1.00 93.44 105 ASN A C 1
ATOM 848 O O . ASN A 1 105 ? -3.385 11.941 5.430 1.00 93.44 105 ASN A O 1
ATOM 852 N N . VAL A 1 106 ? -5.492 12.739 5.321 1.00 94.69 106 VAL A N 1
ATOM 853 C CA . VAL A 1 106 ? -5.854 12.576 6.728 1.00 94.69 106 VAL A CA 1
ATOM 854 C C . VAL A 1 106 ? -7.192 11.849 6.80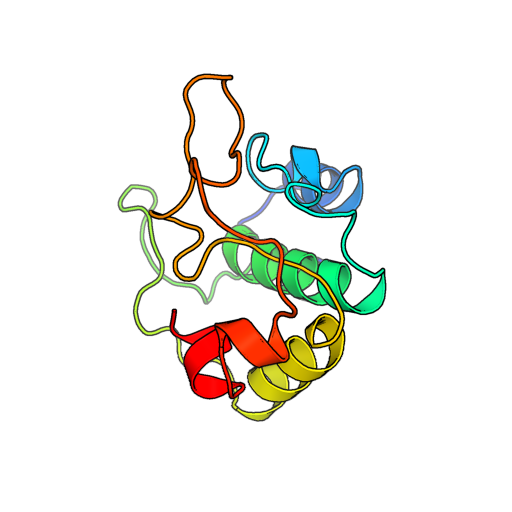5 1.00 94.69 106 VAL A C 1
ATOM 856 O O . VAL A 1 106 ? -8.042 11.989 5.928 1.00 94.69 106 VAL A O 1
ATOM 859 N N . CYS A 1 107 ? -7.356 11.032 7.843 1.00 96.56 107 CYS A N 1
ATOM 860 C CA . CYS A 1 107 ? -8.616 10.360 8.129 1.00 96.56 107 CYS A CA 1
ATOM 861 C C . CYS A 1 107 ? -9.769 11.369 8.259 1.00 96.56 107 CYS A C 1
ATOM 863 O O . CYS A 1 107 ? -9.589 12.366 8.966 1.00 96.56 107 CYS A O 1
ATOM 865 N N . PRO A 1 108 ? -10.938 11.106 7.646 1.00 95.12 108 PRO A N 1
ATOM 866 C CA . PRO A 1 108 ? -12.109 11.958 7.789 1.00 95.12 108 PRO A CA 1
ATOM 867 C C . PRO A 1 108 ? -12.505 12.208 9.234 1.00 95.12 108 PRO A C 1
ATOM 869 O O . PRO A 1 108 ? -12.349 11.339 10.102 1.00 95.12 108 PRO A O 1
ATOM 872 N N . ALA A 1 109 ? -13.115 13.364 9.484 1.00 90.31 109 ALA A N 1
ATOM 873 C CA . ALA A 1 109 ? -13.733 13.642 10.774 1.00 90.31 109 ALA A CA 1
ATOM 874 C C . ALA A 1 109 ? -14.746 12.539 11.151 1.00 90.31 109 ALA A C 1
ATOM 876 O O . ALA A 1 109 ? -15.636 12.201 10.371 1.00 90.31 109 ALA A O 1
ATOM 877 N N . ASN A 1 110 ? -14.639 12.017 12.377 1.00 89.38 110 ASN A N 1
ATOM 878 C CA . ASN A 1 110 ? -15.454 10.913 12.912 1.00 89.38 110 ASN A CA 1
ATOM 879 C C . ASN A 1 110 ? -15.238 9.541 12.244 1.00 89.38 110 ASN A C 1
ATOM 881 O O . ASN A 1 110 ? -16.101 8.672 12.359 1.00 89.38 110 ASN A O 1
ATOM 885 N N . SER A 1 111 ? -14.114 9.333 11.556 1.00 94.88 111 SER A N 1
ATOM 886 C CA . SER A 1 111 ? -13.679 7.988 11.170 1.00 94.88 111 SER A CA 1
A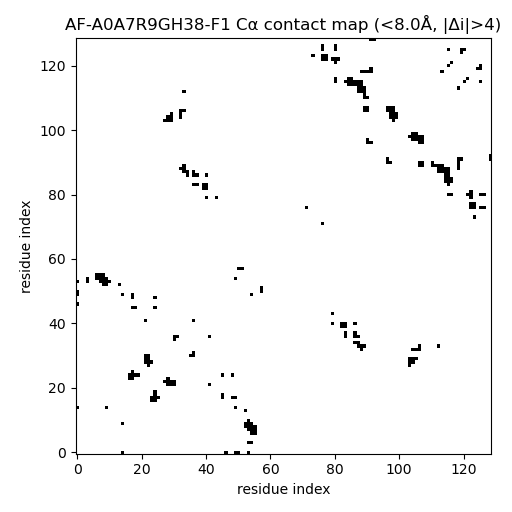TOM 887 C C . SER A 1 111 ? -12.816 7.359 12.265 1.00 94.88 111 SER A C 1
ATOM 889 O O . SER A 1 111 ? -11.961 8.022 12.857 1.00 94.88 111 SER A O 1
ATOM 891 N N . ASP A 1 112 ? -13.037 6.072 12.522 1.00 96.56 112 ASP A N 1
ATOM 892 C CA . ASP A 1 112 ? -12.209 5.288 13.433 1.00 96.56 112 ASP A CA 1
ATOM 893 C C . ASP A 1 112 ? -11.106 4.561 12.660 1.00 96.56 112 ASP A C 1
ATOM 895 O O . ASP A 1 112 ? -11.316 4.026 11.568 1.00 96.56 112 ASP A O 1
ATOM 899 N N . CYS A 1 113 ? -9.916 4.508 13.254 1.00 98.25 113 CYS A N 1
ATOM 900 C CA . CYS A 1 113 ? -8.836 3.663 12.765 1.00 98.25 113 CYS A CA 1
ATOM 901 C C . CYS A 1 113 ? -9.099 2.209 13.171 1.00 98.25 113 CYS A C 1
ATOM 903 O O . CYS A 1 113 ? -8.840 1.819 14.310 1.00 98.25 113 CYS A O 1
ATOM 905 N N . ILE A 1 114 ? -9.575 1.413 12.218 1.00 98.31 114 ILE A N 1
ATOM 906 C CA . ILE A 1 114 ? -9.897 -0.007 12.380 1.00 98.31 114 ILE A CA 1
ATOM 907 C C . ILE A 1 114 ? -8.930 -0.879 11.581 1.00 98.31 114 ILE A C 1
ATOM 909 O O . ILE A 1 114 ? -8.160 -0.391 10.752 1.00 98.31 114 ILE A O 1
ATOM 913 N N . THR A 1 115 ? -8.940 -2.188 11.829 1.00 98.62 115 THR A N 1
ATOM 914 C CA . THR A 1 115 ? -8.063 -3.108 11.090 1.00 98.62 115 THR A CA 1
ATOM 915 C C . THR A 1 115 ? -8.455 -3.194 9.615 1.00 98.62 115 THR A C 1
ATOM 917 O O . THR A 1 115 ? -9.634 -3.093 9.267 1.00 98.62 115 THR A O 1
ATOM 920 N N . PHE A 1 116 ? -7.496 -3.471 8.727 1.00 98.38 116 PHE A N 1
ATOM 921 C CA . PHE A 1 116 ? -7.812 -3.771 7.322 1.00 98.38 116 PHE A CA 1
ATOM 922 C C . PHE A 1 116 ? -8.775 -4.964 7.210 1.00 98.38 116 PHE A C 1
ATOM 924 O O . PHE A 1 116 ? -9.654 -4.976 6.348 1.00 98.38 116 PHE A O 1
ATOM 931 N N . LYS A 1 117 ? -8.651 -5.966 8.091 1.00 98.31 117 LYS A N 1
ATOM 932 C CA . LYS A 1 117 ? -9.601 -7.088 8.143 1.00 98.31 117 LYS A CA 1
ATOM 933 C C . LYS A 1 117 ? -11.034 -6.626 8.370 1.00 98.31 117 LYS A C 1
ATOM 935 O O . LYS A 1 117 ? -11.925 -7.117 7.686 1.00 98.31 117 LYS A O 1
ATOM 940 N N . GLU A 1 118 ? -11.243 -5.697 9.292 1.00 98.31 118 GLU A N 1
ATOM 941 C CA . GLU A 1 118 ? -12.562 -5.139 9.585 1.00 98.31 118 GLU A CA 1
ATOM 942 C C . GLU A 1 118 ? -13.071 -4.251 8.441 1.00 98.31 118 GLU A C 1
ATOM 944 O O . GLU A 1 118 ? -14.195 -4.437 7.982 1.00 98.31 118 GLU A O 1
ATOM 949 N N . MET A 1 119 ? -12.220 -3.364 7.911 1.00 97.94 119 MET A N 1
ATOM 950 C CA . MET A 1 119 ? -12.571 -2.437 6.826 1.00 97.94 119 MET A CA 1
ATOM 951 C C . MET A 1 119 ? -12.999 -3.156 5.535 1.00 97.94 119 MET A C 1
ATOM 953 O O . MET A 1 119 ? -13.983 -2.787 4.886 1.00 97.94 119 MET A O 1
ATOM 957 N N . PHE A 1 120 ? -12.250 -4.190 5.141 1.00 97.94 120 PHE A N 1
ATOM 958 C CA . PHE A 1 120 ? -12.421 -4.839 3.839 1.00 97.94 120 PHE A CA 1
ATOM 959 C C . PHE A 1 120 ? -13.126 -6.197 3.919 1.00 97.94 120 PHE A C 1
ATOM 961 O O . PHE A 1 120 ? -13.725 -6.633 2.937 1.00 97.94 120 PHE A O 1
ATOM 968 N N . GLY A 1 121 ? -13.067 -6.894 5.056 1.00 98.12 121 GLY A N 1
ATOM 969 C CA . GLY A 1 121 ? -13.689 -8.204 5.287 1.00 98.12 121 GLY A CA 1
ATOM 970 C C . GLY A 1 121 ? -13.045 -9.376 4.533 1.00 98.12 121 GLY A C 1
ATOM 971 O O . GLY A 1 121 ? -12.954 -10.482 5.061 1.00 98.12 121 GLY A O 1
ATOM 972 N N . ASN A 1 122 ? -12.587 -9.171 3.297 1.00 97.69 122 ASN A N 1
ATOM 973 C CA . ASN A 1 122 ? -11.945 -10.190 2.473 1.00 97.69 122 ASN A CA 1
ATOM 974 C C . ASN A 1 122 ? -10.955 -9.578 1.465 1.00 97.69 122 ASN A C 1
ATOM 976 O O . ASN A 1 122 ? -11.013 -8.392 1.144 1.00 97.69 122 ASN A O 1
ATOM 980 N N . ALA A 1 123 ? -10.079 -10.426 0.914 1.00 97.56 123 ALA A N 1
ATOM 981 C CA . ALA A 1 123 ? -9.040 -10.001 -0.022 1.00 97.56 123 ALA A CA 1
ATOM 982 C C . ALA A 1 123 ? -9.599 -9.379 -1.311 1.00 97.56 123 ALA A C 1
ATOM 984 O O . ALA A 1 123 ? -9.057 -8.393 -1.788 1.00 97.56 123 ALA A O 1
ATOM 985 N N . LYS A 1 124 ? -10.695 -9.919 -1.862 1.00 95.75 124 LYS A N 1
ATOM 986 C CA . LYS A 1 124 ? -11.286 -9.398 -3.102 1.00 95.75 124 LYS A CA 1
ATOM 987 C C . LYS A 1 124 ? -11.733 -7.951 -2.911 1.00 95.75 124 LYS A C 1
ATOM 989 O O . LYS A 1 124 ? -11.344 -7.090 -3.684 1.00 95.75 124 LYS A O 1
ATOM 994 N N . THR A 1 125 ? -12.491 -7.688 -1.849 1.00 95.81 125 THR A N 1
ATOM 995 C CA . THR A 1 125 ? -12.910 -6.331 -1.496 1.00 95.81 125 THR A CA 1
ATOM 996 C C . THR A 1 125 ? -11.700 -5.437 -1.253 1.00 95.81 125 THR A C 1
ATOM 998 O O . THR A 1 125 ? -11.693 -4.327 -1.755 1.00 95.81 125 THR A O 1
ATOM 1001 N N . PHE A 1 126 ? -10.658 -5.917 -0.572 1.00 96.06 126 PHE A N 1
ATOM 1002 C CA . PHE A 1 126 ? -9.430 -5.147 -0.365 1.00 96.06 126 PHE A CA 1
ATOM 1003 C C . PHE A 1 126 ? -8.747 -4.705 -1.673 1.00 96.06 126 PHE A C 1
ATOM 1005 O O . PHE A 1 126 ? -8.419 -3.535 -1.813 1.00 96.06 126 PHE A O 1
ATOM 1012 N N . CYS A 1 127 ? -8.563 -5.607 -2.640 1.00 93.69 127 CYS A N 1
ATOM 1013 C CA . CYS A 1 127 ? -7.848 -5.299 -3.887 1.00 93.69 127 CYS A CA 1
ATOM 1014 C C . CYS A 1 127 ? -8.699 -4.566 -4.941 1.00 93.69 127 CYS A C 1
ATOM 1016 O O . CYS A 1 127 ? -8.154 -4.102 -5.939 1.00 93.69 127 CYS A O 1
ATOM 1018 N N . GLU A 1 128 ? -10.025 -4.537 -4.774 1.00 91.25 128 GLU A N 1
ATOM 1019 C CA . GLU A 1 128 ? -10.974 -3.925 -5.718 1.00 91.25 128 GLU A CA 1
ATOM 1020 C C . GLU A 1 128 ? -11.612 -2.621 -5.195 1.00 91.25 128 GLU A C 1
ATOM 1022 O O . GLU A 1 128 ? -12.397 -2.021 -5.935 1.00 91.25 128 GLU A O 1
ATOM 1027 N N . SER A 1 129 ? -11.338 -2.220 -3.942 1.00 88.75 129 SER A N 1
ATOM 1028 C CA . SER A 1 129 ? -11.887 -0.989 -3.332 1.00 88.75 129 SER A CA 1
ATOM 1029 C C . SER A 1 129 ? -11.188 0.280 -3.808 1.00 88.75 129 SER A C 1
ATOM 1031 O O . SER A 1 129 ? -9.988 0.219 -4.154 1.00 88.75 129 SER A O 1
#

pLDDT: mean 89.14, std 11.98, range [41.81, 98.62]

Radius of gyration: 14.91 Å; Cα contacts (8 Å, |Δi|>4): 153; chains: 1; bounding box: 32×36×36 Å

Mean predicted aligned error: 4.76 Å

Secondary structure (DSSP, 8-state):
-GGGTTS-SS-HHHHHHHHH-GGGTTTT--TTSSSPPPHHHHHHHHHHHHHHHH-TTS---TTS----S----HHHHHHHHHHHTTSEES-SSTTTSSB-TTSS-BPPTT---EEHHHHHSSHHHHHH-

Sequence (129 aa):
CKLWSEKACCTEETTRLIHSDPELMVYGFNFSHCKPLSPQCIRHFRQEFCFFACSPNASYPLGRHRFHGVPLCAGDCKAWFHACGEDLTCAKDWFKDFDWDSGKNVCPANSDCITFKEMFGNAKTFCES

Solvent-accessible surface area (backbone atoms only — not comparable to full-atom values): 7604 Å² total; per-residue (Å²): 103,72,95,28,71,92,59,51,67,50,53,71,66,57,51,48,34,46,70,69,42,71,38,54,50,55,87,48,39,50,65,48,59,66,42,73,57,47,79,62,26,50,49,46,54,42,51,50,51,31,42,71,49,18,34,71,80,65,80,75,72,95,86,69,97,71,91,75,87,73,86,71,55,69,66,60,37,42,52,41,41,62,47,31,27,83,32,53,37,50,54,74,36,83,90,68,49,51,40,52,93,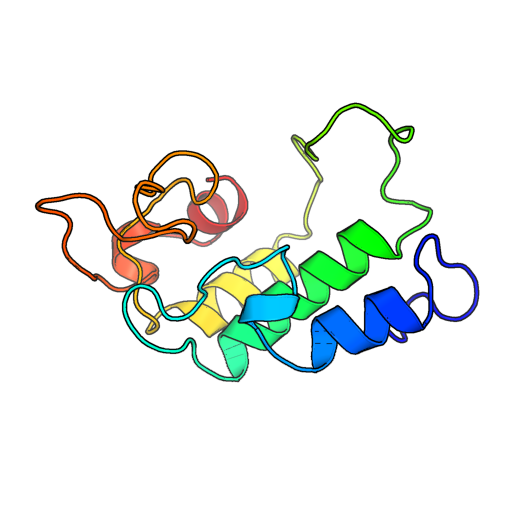81,79,35,51,33,64,38,91,93,53,63,70,39,35,39,43,71,77,38,70,43,35,68,49,55,73,70,78

Foldseek 3Di:
DVVQVVAWQADPVLLCQLPPDLCSNPVREDCQQPHNFDPQQSVLVSVVSCCVGTPPPQDDDPDDDDDAPDPDDPVSLQSNCVSQQAPWDQDQPPVPQFDCPPVYTHHDDPTDTDGSCVSQVHSVSNVND

Organism: NCBI:txid399045